Protein AF-A0A5J4TAZ5-F1 (afdb_monomer)

Foldseek 3Di:
DPLDADDPVNCVVVVCVVVVVVVVVVCVVRPDDPDDPPDPPPPPPCPPVNVVVVVVCCVVVDPDDDDDPDPPDD

pLDDT: mean 73.71, std 13.1, range [53.56, 95.56]

Mean predicted aligned error: 16.81 Å

Structure (mmCIF, N/CA/C/O backbone):
data_AF-A0A5J4TAZ5-F1
#
_entry.id   AF-A0A5J4TAZ5-F1
#
loop_
_atom_site.group_PDB
_atom_site.id
_atom_site.type_symbol
_atom_site.label_atom_id
_atom_site.label_alt_id
_atom_site.label_comp_id
_atom_site.label_asym_id
_atom_site.label_entity_id
_atom_site.label_seq_id
_atom_site.pdbx_PDB_ins_code
_atom_site.Cartn_x
_atom_site.Cartn_y
_atom_site.Cartn_z
_atom_site.occupancy
_atom_site.B_iso_or_equiv
_atom_site.auth_seq_id
_atom_site.auth_co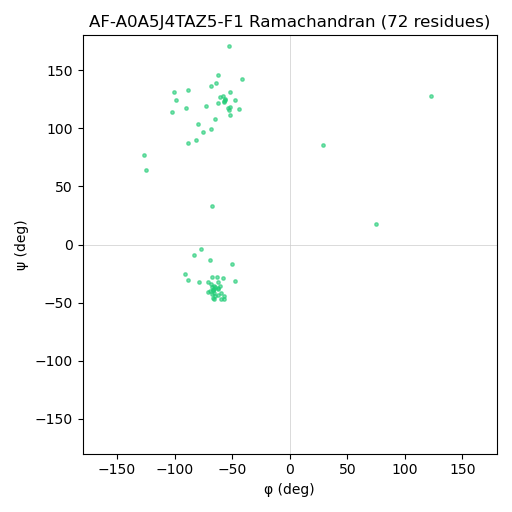mp_id
_atom_site.auth_asym_id
_atom_site.auth_atom_id
_atom_site.pdbx_PDB_model_num
ATOM 1 N N . MET A 1 1 ? 17.850 10.056 7.643 1.00 53.56 1 MET A N 1
ATOM 2 C CA . MET A 1 1 ? 16.538 9.485 8.009 1.00 53.56 1 MET A CA 1
ATOM 3 C C . MET A 1 1 ? 15.803 9.132 6.731 1.00 53.56 1 MET A C 1
ATOM 5 O O . MET A 1 1 ? 15.591 10.025 5.923 1.00 53.56 1 MET A O 1
ATOM 9 N N . SER A 1 2 ? 15.472 7.860 6.513 1.00 58.53 2 SER A N 1
ATOM 10 C CA . SER A 1 2 ? 14.493 7.484 5.492 1.00 58.53 2 SER A CA 1
ATOM 11 C C . SER A 1 2 ? 13.109 7.888 5.996 1.00 58.53 2 SER A C 1
ATOM 13 O O . SER A 1 2 ? 12.670 7.431 7.050 1.00 58.53 2 SER A O 1
ATOM 15 N N . ASN A 1 3 ? 12.426 8.771 5.274 1.00 62.47 3 ASN A N 1
ATOM 16 C CA . ASN A 1 3 ? 11.026 9.065 5.552 1.00 62.47 3 ASN A CA 1
ATOM 17 C C . ASN A 1 3 ? 10.207 7.879 5.031 1.00 62.47 3 ASN A C 1
ATOM 19 O O . ASN A 1 3 ? 9.963 7.769 3.831 1.00 62.47 3 ASN A O 1
ATOM 23 N N . VAL A 1 4 ? 9.859 6.944 5.916 1.00 69.69 4 VAL A N 1
ATOM 24 C CA . VAL A 1 4 ? 9.037 5.783 5.558 1.00 69.69 4 VAL A CA 1
ATOM 25 C C . VAL A 1 4 ? 7.583 6.236 5.504 1.00 69.69 4 VAL A C 1
ATOM 27 O O . VAL A 1 4 ? 6.957 6.456 6.537 1.00 69.69 4 VAL A O 1
ATOM 30 N N . TYR A 1 5 ? 7.068 6.411 4.288 1.00 81.44 5 TYR A N 1
ATOM 31 C CA . TYR A 1 5 ? 5.649 6.631 4.037 1.00 81.44 5 TYR A CA 1
ATOM 32 C C . TYR A 1 5 ? 4.943 5.288 3.865 1.00 81.44 5 TYR A C 1
ATOM 34 O O . TYR A 1 5 ? 5.417 4.432 3.117 1.00 81.44 5 TYR A O 1
ATOM 42 N N . ILE A 1 6 ? 3.807 5.122 4.538 1.00 84.75 6 ILE A N 1
ATOM 43 C CA . ILE A 1 6 ? 2.950 3.949 4.381 1.00 84.75 6 ILE A CA 1
ATOM 44 C C . ILE A 1 6 ? 1.813 4.316 3.426 1.00 84.75 6 ILE A C 1
ATOM 46 O O . ILE A 1 6 ? 1.101 5.298 3.640 1.00 84.75 6 ILE A O 1
ATOM 50 N N . ASP A 1 7 ? 1.671 3.537 2.355 1.00 85.62 7 ASP A N 1
ATOM 51 C CA . ASP A 1 7 ? 0.635 3.744 1.347 1.00 85.62 7 ASP A CA 1
ATOM 52 C C . ASP A 1 7 ? -0.762 3.447 1.919 1.00 85.62 7 ASP A C 1
ATOM 54 O O . ASP A 1 7 ? -0.972 2.443 2.598 1.00 85.62 7 ASP A O 1
ATOM 58 N N . GLU A 1 8 ? -1.739 4.303 1.617 1.00 86.88 8 G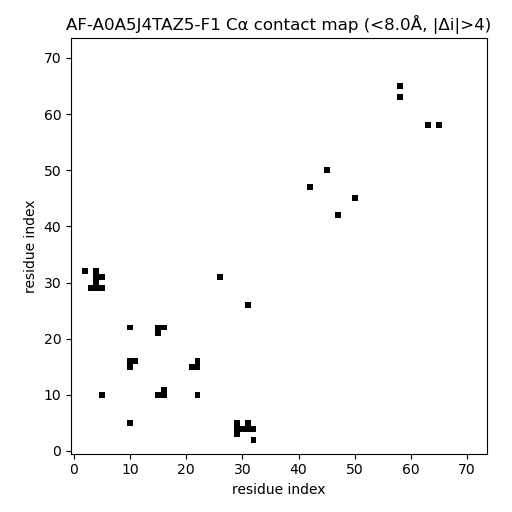LU A N 1
ATOM 59 C CA . GLU A 1 8 ? -3.129 4.143 2.072 1.00 86.88 8 GLU A CA 1
ATOM 60 C C . GLU A 1 8 ? -3.761 2.839 1.578 1.00 86.88 8 GLU A C 1
ATOM 62 O O . GLU A 1 8 ? -4.508 2.194 2.309 1.00 86.88 8 GLU A O 1
ATOM 67 N N . ARG A 1 9 ? -3.430 2.408 0.355 1.00 88.62 9 ARG A N 1
ATOM 68 C CA . ARG A 1 9 ? -3.928 1.149 -0.210 1.00 88.62 9 ARG A CA 1
ATOM 69 C C . ARG A 1 9 ? -3.361 -0.055 0.523 1.00 88.62 9 ARG A C 1
ATOM 71 O O . ARG A 1 9 ? -4.012 -1.090 0.562 1.00 88.62 9 ARG A O 1
ATOM 78 N N . LEU A 1 10 ? -2.165 0.071 1.100 1.00 89.00 10 LEU A N 1
ATOM 79 C CA . LEU A 1 10 ? -1.592 -0.980 1.934 1.00 89.00 10 LEU A CA 1
ATOM 80 C C . LEU A 1 10 ? -2.335 -1.081 3.269 1.00 89.00 10 LEU A C 1
ATOM 82 O O . LEU A 1 10 ? -2.606 -2.189 3.720 1.00 89.00 10 LEU A O 1
ATOM 86 N N . LEU A 1 11 ? -2.688 0.056 3.876 1.00 90.56 11 LEU A N 1
ATOM 87 C CA . LEU A 1 11 ? -3.492 0.077 5.101 1.00 90.56 11 LEU A CA 1
ATOM 88 C C . LEU A 1 11 ? -4.877 -0.543 4.861 1.00 90.56 11 LEU A C 1
ATOM 90 O O . LEU A 1 11 ? -5.328 -1.364 5.657 1.00 90.56 11 LEU A O 1
ATOM 94 N N . ASP A 1 12 ? -5.510 -0.205 3.737 1.00 89.38 12 ASP A N 1
ATOM 95 C CA . ASP A 1 12 ? -6.813 -0.749 3.349 1.00 89.38 12 ASP A CA 1
ATOM 96 C C . ASP A 1 12 ? -6.744 -2.254 3.035 1.00 89.38 12 ASP A C 1
ATOM 98 O O . ASP A 1 12 ? -7.518 -3.039 3.576 1.00 89.38 12 ASP A O 1
ATOM 102 N N . ALA A 1 13 ? -5.745 -2.697 2.261 1.00 92.12 13 ALA A N 1
ATOM 103 C CA . ALA A 1 13 ? -5.532 -4.116 1.962 1.00 92.12 13 ALA A CA 1
ATOM 104 C C . ALA A 1 13 ? -5.203 -4.957 3.208 1.00 92.12 13 ALA A C 1
ATOM 106 O O . ALA A 1 13 ? -5.496 -6.151 3.243 1.00 92.12 13 ALA A O 1
ATOM 107 N N . ALA A 1 14 ? -4.603 -4.345 4.233 1.00 91.06 14 ALA A N 1
ATOM 108 C CA . ALA A 1 14 ? -4.365 -4.975 5.527 1.00 91.06 14 ALA A CA 1
ATOM 109 C C . ALA A 1 14 ? -5.627 -5.053 6.410 1.00 91.06 14 ALA A C 1
ATOM 111 O O . ALA A 1 14 ? -5.559 -5.612 7.504 1.00 91.06 14 ALA A O 1
ATOM 112 N N . GLY A 1 15 ? -6.760 -4.494 5.970 1.00 93.00 15 GLY A N 1
ATOM 113 C CA . GLY A 1 15 ? -8.010 -4.470 6.730 1.00 93.00 15 GLY A CA 1
ATOM 114 C C . GLY A 1 15 ? -8.010 -3.466 7.883 1.00 93.00 15 GLY A C 1
ATOM 115 O O . GLY A 1 15 ? -8.847 -3.557 8.776 1.00 93.00 15 GLY A O 1
ATOM 116 N N . LEU A 1 16 ? -7.092 -2.490 7.897 1.00 92.75 16 LEU A N 1
ATOM 117 C CA . LEU A 1 16 ? -7.057 -1.477 8.962 1.00 92.75 16 LEU A CA 1
ATOM 118 C C . LEU A 1 16 ? -8.250 -0.518 8.910 1.00 92.75 16 LEU A C 1
ATOM 120 O O . LEU A 1 16 ? -8.513 0.171 9.893 1.00 92.75 16 LEU A O 1
ATOM 124 N N . SER A 1 17 ? -8.997 -0.517 7.807 1.00 86.50 17 SER A N 1
ATOM 125 C CA . SER A 1 17 ? -10.278 0.177 7.670 1.00 86.50 17 SER A CA 1
ATOM 126 C C . SER A 1 17 ? -11.307 -0.277 8.718 1.00 86.50 17 SER A C 1
ATOM 128 O O . SER A 1 17 ? -12.110 0.539 9.166 1.00 86.50 17 SER A O 1
ATOM 130 N N . ASP A 1 18 ? -11.224 -1.528 9.185 1.00 94.50 18 ASP A N 1
ATOM 131 C CA . ASP A 1 18 ? -12.090 -2.071 10.244 1.00 94.50 18 ASP A CA 1
ATOM 132 C C . ASP A 1 18 ? -11.594 -1.726 11.666 1.00 94.50 18 ASP A C 1
ATOM 134 O O . ASP A 1 18 ? -12.303 -1.949 12.648 1.00 94.50 18 ASP A O 1
ATOM 138 N N . PHE A 1 19 ? -10.387 -1.156 11.795 1.00 95.56 19 PHE A N 1
ATOM 139 C CA . PHE A 1 19 ? -9.730 -0.842 13.070 1.00 95.56 19 PHE A CA 1
ATOM 140 C C . PHE A 1 19 ? -9.289 0.633 13.131 1.00 95.56 19 PHE A C 1
ATOM 142 O O . PHE A 1 19 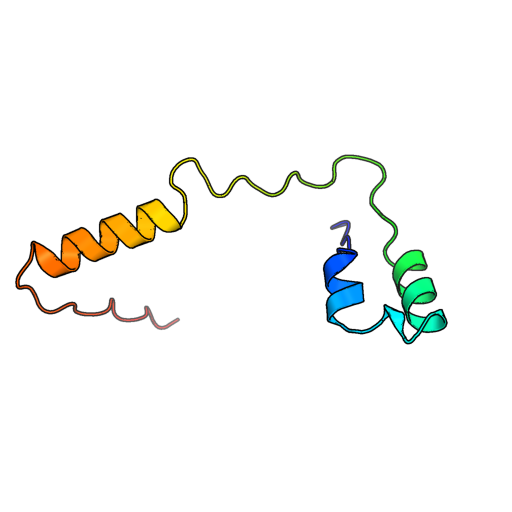? -8.097 0.944 13.000 1.00 95.56 19 PHE A O 1
ATOM 149 N N . PRO A 1 20 ? -10.229 1.567 13.373 1.00 90.44 20 PRO A N 1
ATOM 150 C CA . PRO A 1 20 ? -9.979 3.005 13.273 1.00 90.44 20 PRO A CA 1
ATOM 151 C C . PRO A 1 20 ? -8.919 3.522 14.256 1.00 90.44 20 PRO A C 1
ATOM 153 O O . PRO A 1 20 ? -8.169 4.442 13.914 1.00 90.44 20 PRO A O 1
ATOM 156 N N . GLU A 1 21 ? -8.790 2.929 15.450 1.00 94.69 21 GLU A N 1
ATOM 157 C CA . GLU A 1 21 ? -7.739 3.323 16.398 1.00 94.69 21 GLU A CA 1
ATOM 158 C C . GLU A 1 21 ? -6.338 2.968 15.885 1.00 94.69 21 GLU A C 1
ATOM 160 O O . GLU A 1 21 ? -5.425 3.792 15.962 1.00 94.69 21 GLU A O 1
ATOM 165 N N 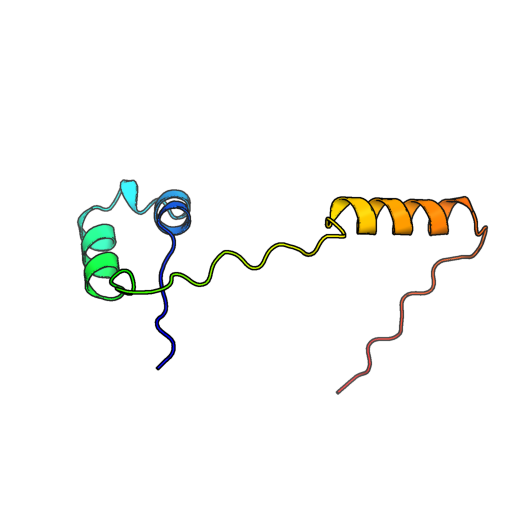. LEU A 1 22 ? -6.165 1.771 15.313 1.00 93.06 22 LEU A N 1
ATOM 166 C CA . LEU A 1 22 ? -4.879 1.337 14.757 1.00 93.06 22 LEU A CA 1
ATOM 167 C C . LEU A 1 22 ? -4.527 2.130 13.498 1.00 93.06 22 LEU A C 1
ATOM 169 O O . LEU A 1 22 ? -3.380 2.550 13.337 1.00 93.06 22 LEU A O 1
ATOM 173 N N . TYR A 1 23 ? -5.516 2.393 12.644 1.00 91.25 23 TYR A N 1
ATOM 174 C CA . TYR A 1 23 ? -5.351 3.235 11.463 1.00 91.25 23 TYR A CA 1
ATOM 175 C C . TYR A 1 23 ? -4.850 4.639 11.834 1.00 91.25 23 TYR A C 1
ATOM 177 O O . TYR A 1 23 ? -3.877 5.136 11.260 1.00 91.25 23 TYR A O 1
ATOM 185 N N . THR A 1 24 ? -5.465 5.253 12.849 1.00 92.06 24 THR A N 1
ATOM 186 C CA . THR A 1 24 ? -5.088 6.590 13.330 1.00 92.06 24 THR A CA 1
ATOM 187 C C . THR A 1 24 ? -3.688 6.589 13.939 1.00 92.06 24 THR A C 1
ATOM 189 O O . THR A 1 24 ? -2.853 7.416 13.574 1.00 92.06 24 THR A O 1
ATOM 192 N N . TYR A 1 25 ? -3.389 5.611 14.796 1.00 92.94 25 TYR A N 1
ATOM 193 C CA . TYR A 1 25 ? -2.080 5.476 15.431 1.00 92.94 25 TYR A CA 1
ATOM 194 C C . TYR A 1 25 ? -0.938 5.365 14.411 1.00 92.94 25 TYR A C 1
ATOM 196 O O . TYR A 1 25 ? 0.099 6.018 14.544 1.00 92.94 25 TYR A O 1
ATOM 204 N N . ILE A 1 26 ? -1.123 4.551 13.368 1.00 90.81 26 ILE A N 1
ATOM 205 C CA . ILE A 1 26 ? -0.114 4.367 12.320 1.00 90.81 26 ILE A CA 1
ATOM 206 C C . ILE A 1 26 ? 0.091 5.671 11.539 1.00 90.81 26 ILE A C 1
ATOM 208 O O . ILE A 1 26 ? 1.234 6.055 11.287 1.00 90.81 26 ILE A O 1
ATOM 212 N N . LYS A 1 27 ? -0.988 6.395 11.217 1.00 86.50 27 LYS A N 1
ATOM 213 C CA . LYS A 1 27 ? -0.908 7.690 10.523 1.00 86.50 27 LYS A CA 1
ATOM 214 C C . LYS A 1 27 ? -0.162 8.763 11.308 1.00 86.50 27 LYS A C 1
ATOM 216 O O . LYS A 1 27 ? 0.593 9.528 10.713 1.00 86.50 27 LYS A O 1
ATOM 221 N N . GLU A 1 28 ? -0.342 8.811 12.624 1.00 89.38 28 GLU A N 1
ATOM 222 C CA . GLU A 1 28 ? 0.382 9.749 13.489 1.00 89.38 28 GLU A CA 1
ATOM 223 C C . GLU A 1 28 ? 1.879 9.425 13.578 1.00 89.38 28 GLU A C 1
ATOM 225 O O . GLU A 1 28 ? 2.711 10.328 13.668 1.00 89.38 28 GLU A O 1
ATOM 230 N N . ARG A 1 29 ? 2.237 8.135 13.534 1.00 89.62 29 ARG A N 1
ATOM 231 C CA . ARG A 1 29 ? 3.631 7.668 13.607 1.00 89.62 29 ARG A CA 1
ATOM 232 C C . ARG A 1 29 ? 4.388 7.797 12.289 1.00 89.62 29 ARG A C 1
ATOM 234 O O . ARG A 1 29 ? 5.596 8.030 12.316 1.00 89.62 29 ARG A O 1
ATOM 241 N N . TYR A 1 30 ? 3.692 7.654 11.165 1.00 86.31 30 TYR A N 1
ATOM 242 C CA . TYR A 1 30 ? 4.259 7.696 9.817 1.00 86.31 30 TYR A CA 1
ATOM 243 C C . TYR A 1 30 ? 3.536 8.750 8.971 1.00 86.31 30 TYR A C 1
ATOM 245 O O . TYR A 1 30 ? 2.858 8.412 7.995 1.00 86.31 30 TYR A O 1
ATOM 253 N N . PRO A 1 31 ? 3.644 10.039 9.347 1.00 79.56 31 PRO A N 1
ATOM 254 C CA . PRO A 1 31 ? 2.984 11.102 8.617 1.00 79.56 31 PRO A CA 1
ATOM 255 C C . PRO A 1 31 ? 3.520 11.166 7.190 1.00 79.56 31 PRO A C 1
ATOM 257 O O . PRO A 1 31 ? 4.703 10.936 6.923 1.00 79.56 31 PRO A O 1
ATOM 260 N N . LYS A 1 32 ? 2.630 11.512 6.260 1.00 77.25 32 LYS A N 1
ATOM 261 C CA . LYS A 1 32 ? 2.997 11.701 4.861 1.00 77.25 32 LYS A CA 1
ATOM 262 C C . LYS A 1 32 ? 4.108 12.755 4.777 1.00 77.25 32 LYS A C 1
ATOM 264 O O . LYS A 1 32 ? 3.916 13.852 5.307 1.00 77.25 32 LYS A O 1
ATOM 269 N N . PRO A 1 33 ? 5.260 12.450 4.154 1.00 72.19 33 PRO A N 1
ATOM 270 C CA . PRO A 1 33 ? 6.337 13.419 4.046 1.00 72.19 33 PRO A CA 1
ATOM 271 C C . PRO A 1 33 ? 5.828 14.669 3.321 1.00 72.19 33 PRO A C 1
ATOM 273 O O . PRO A 1 33 ? 5.208 14.592 2.258 1.00 72.19 33 PRO A O 1
ATOM 276 N N . VAL A 1 34 ? 6.053 15.827 3.942 1.00 65.44 34 VAL A N 1
ATOM 277 C CA . VAL A 1 34 ? 5.705 17.133 3.379 1.00 65.44 34 VAL A CA 1
ATOM 278 C C . VAL A 1 34 ? 6.826 17.517 2.416 1.00 65.44 34 VAL A C 1
ATOM 280 O O . VAL A 1 34 ? 7.830 18.096 2.819 1.00 65.44 34 VAL A O 1
ATOM 283 N N . GLY A 1 35 ? 6.677 17.119 1.154 1.00 66.94 35 GLY A N 1
ATOM 284 C CA . GLY A 1 35 ? 7.680 17.313 0.104 1.00 66.94 35 GLY A CA 1
ATOM 285 C C . GLY A 1 35 ? 8.099 15.988 -0.521 1.00 66.94 35 GLY A C 1
ATOM 286 O O . GLY A 1 35 ? 8.406 15.045 0.202 1.00 66.94 35 GLY A O 1
ATOM 287 N N . GLU A 1 36 ? 8.024 15.950 -1.858 1.00 60.91 36 GLU A N 1
ATOM 288 C CA . GLU A 1 36 ? 8.334 14.828 -2.756 1.00 60.91 36 GLU A CA 1
ATOM 289 C C . GLU A 1 36 ? 8.106 13.449 -2.127 1.00 60.91 36 GLU A C 1
ATOM 291 O O . GLU A 1 36 ? 9.026 12.777 -1.660 1.00 60.91 36 GLU A O 1
ATOM 296 N N . LEU A 1 37 ? 6.855 12.971 -2.204 1.00 61.59 37 LEU A N 1
ATOM 297 C CA . LEU A 1 37 ? 6.685 11.535 -2.408 1.00 61.59 37 LEU A CA 1
ATOM 298 C C . LEU A 1 37 ? 7.632 11.165 -3.554 1.00 61.59 37 LEU A C 1
ATOM 300 O O . LEU A 1 37 ? 7.515 11.800 -4.610 1.00 61.59 37 LEU A O 1
ATOM 304 N N . PRO A 1 38 ? 8.559 10.205 -3.376 1.00 60.75 38 PRO A N 1
ATOM 305 C CA . PRO A 1 38 ? 9.315 9.698 -4.501 1.00 60.75 38 PRO A CA 1
ATOM 306 C C . PRO A 1 38 ? 8.269 9.302 -5.528 1.00 60.75 38 PRO A C 1
ATOM 308 O O . PRO A 1 38 ? 7.403 8.470 -5.235 1.00 60.75 38 PRO A O 1
ATOM 311 N N . GLN A 1 39 ? 8.270 9.983 -6.676 1.00 63.88 39 GLN A N 1
ATOM 312 C CA . GLN A 1 39 ? 7.374 9.601 -7.753 1.00 63.88 39 GLN A CA 1
ATOM 313 C C . GLN A 1 39 ? 7.614 8.110 -7.962 1.00 63.88 39 GLN A C 1
ATOM 315 O O . GLN A 1 39 ? 8.790 7.722 -7.976 1.00 63.88 39 GLN A O 1
ATOM 320 N N . PRO A 1 40 ? 6.556 7.276 -8.021 1.00 61.94 40 PRO A N 1
ATOM 321 C CA . PRO A 1 40 ? 6.722 5.863 -8.301 1.00 61.94 40 PRO A CA 1
ATOM 322 C C . PRO A 1 40 ? 7.706 5.773 -9.451 1.00 61.94 40 PRO A C 1
ATOM 324 O O . PRO A 1 40 ? 7.454 6.386 -10.491 1.00 61.94 40 PRO A O 1
ATOM 327 N N . VAL A 1 41 ? 8.869 5.157 -9.203 1.00 59.19 41 VAL A N 1
ATOM 328 C CA . VAL A 1 41 ? 9.913 5.072 -10.222 1.00 59.19 41 VAL A CA 1
ATOM 329 C C . VAL A 1 41 ? 9.196 4.508 -11.435 1.00 59.19 41 VAL A C 1
ATOM 331 O O . VAL A 1 41 ? 8.604 3.429 -11.299 1.00 59.19 41 VAL A O 1
ATOM 334 N N . PRO A 1 42 ? 9.137 5.242 -12.561 1.00 61.12 42 PRO A N 1
ATOM 335 C CA . PRO A 1 42 ? 8.526 4.702 -13.751 1.00 61.12 42 PRO A CA 1
ATOM 3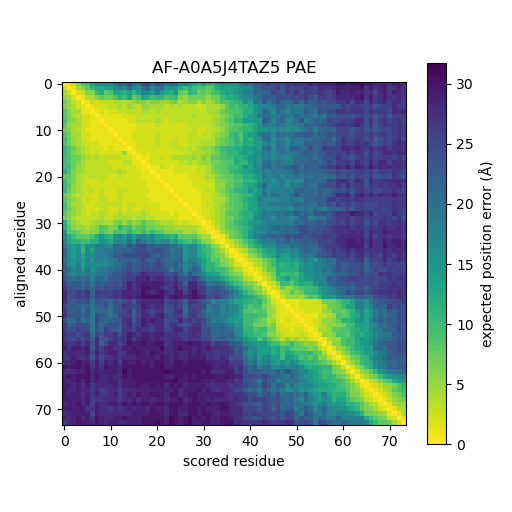36 C C . PRO A 1 42 ? 9.239 3.380 -13.974 1.00 61.12 42 PRO A C 1
ATOM 338 O O . PRO A 1 42 ? 10.465 3.356 -14.098 1.00 61.12 42 PRO A O 1
ATOM 341 N N . ILE A 1 43 ? 8.499 2.271 -13.913 1.00 60.53 43 ILE A N 1
ATOM 342 C CA . ILE A 1 43 ? 8.998 1.009 -14.448 1.00 60.53 43 ILE A CA 1
ATOM 343 C C . ILE A 1 43 ? 9.409 1.411 -15.859 1.00 60.53 43 ILE A C 1
ATOM 345 O O . ILE A 1 43 ? 8.542 1.897 -16.584 1.00 60.53 43 ILE A O 1
ATOM 349 N N . GLY A 1 44 ? 10.720 1.411 -16.131 1.00 65.06 44 GLY A N 1
ATOM 350 C CA . GLY A 1 44 ? 11.299 2.183 -17.232 1.00 65.06 44 GLY A CA 1
ATOM 351 C C . GLY A 1 44 ? 10.612 1.913 -18.570 1.00 65.06 44 GLY A C 1
ATOM 352 O O . GLY A 1 44 ? 9.835 0.972 -18.696 1.00 65.06 44 GLY A O 1
ATOM 353 N N . ASP A 1 45 ? 10.934 2.701 -19.596 1.00 58.28 45 ASP A N 1
ATOM 354 C CA . ASP A 1 45 ? 10.274 2.672 -20.919 1.00 58.28 45 ASP A CA 1
ATOM 355 C C . ASP A 1 45 ? 10.149 1.274 -21.565 1.00 58.28 45 ASP A C 1
ATOM 357 O O . ASP A 1 45 ? 9.328 1.052 -22.455 1.00 58.28 45 ASP A O 1
ATOM 361 N N . GLN A 1 46 ? 10.905 0.290 -21.082 1.00 59.44 46 GLN A N 1
ATOM 362 C CA . GLN A 1 46 ? 10.605 -1.124 -21.257 1.00 59.44 46 GLN A CA 1
ATOM 363 C C . GLN A 1 46 ? 9.708 -1.639 -20.131 1.00 59.44 46 GLN A C 1
ATOM 365 O O . GLN A 1 46 ? 10.170 -2.180 -19.126 1.00 59.44 46 GLN A O 1
ATOM 370 N N . THR A 1 47 ? 8.398 -1.494 -20.341 1.00 76.06 47 THR A N 1
ATOM 371 C CA . THR A 1 47 ? 7.369 -2.118 -19.505 1.00 76.06 47 THR A CA 1
ATOM 372 C C . THR A 1 47 ? 7.759 -3.559 -19.159 1.00 76.06 47 THR A C 1
ATOM 374 O O . THR A 1 47 ? 8.276 -4.293 -20.004 1.00 76.06 47 THR A O 1
ATOM 377 N N . LEU A 1 48 ? 7.457 -4.003 -17.937 1.00 74.88 48 LEU A N 1
ATOM 378 C CA . LEU A 1 48 ? 7.581 -5.415 -17.547 1.00 74.88 48 LEU A CA 1
ATOM 379 C C . LEU A 1 48 ? 6.950 -6.348 -18.603 1.00 74.88 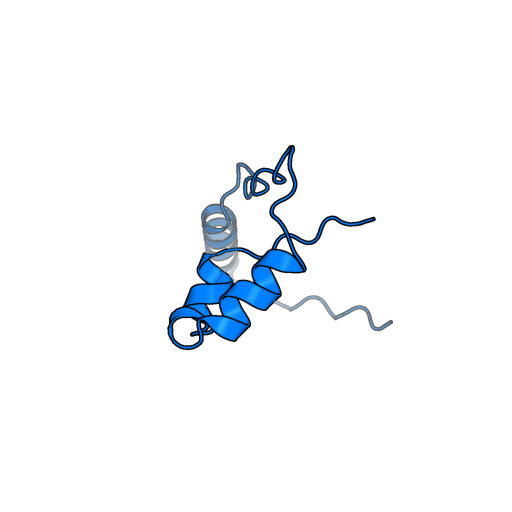48 LEU A C 1
ATOM 381 O O . LEU A 1 48 ? 7.447 -7.435 -18.868 1.00 74.88 48 LEU A O 1
ATOM 385 N N . GLN A 1 49 ? 5.901 -5.878 -19.281 1.00 74.56 49 GLN A N 1
ATOM 386 C CA . GLN A 1 49 ? 5.260 -6.573 -20.395 1.00 74.56 49 GLN A CA 1
ATOM 387 C C . GLN A 1 49 ? 6.160 -6.718 -21.634 1.00 74.56 49 GLN A C 1
ATOM 389 O O . GLN A 1 49 ? 6.135 -7.762 -22.280 1.00 74.56 49 GLN A O 1
ATOM 394 N N . GLN A 1 50 ? 6.964 -5.709 -21.976 1.00 73.69 50 GLN A N 1
ATOM 395 C CA . GLN A 1 50 ? 7.952 -5.797 -23.052 1.00 73.69 50 GLN A CA 1
ATOM 396 C C . GLN A 1 50 ? 9.078 -6.774 -22.694 1.00 73.69 50 GLN A C 1
ATOM 398 O O . GLN A 1 50 ? 9.529 -7.513 -23.564 1.00 73.69 50 GLN A O 1
ATOM 403 N N . GLN A 1 51 ? 9.500 -6.825 -21.426 1.00 68.81 51 GLN A N 1
ATOM 404 C CA . GLN A 1 51 ? 10.465 -7.829 -20.962 1.00 68.81 51 GLN A CA 1
ATOM 405 C C . GLN A 1 51 ? 9.895 -9.250 -21.051 1.00 68.81 51 GLN A C 1
ATOM 407 O O . GLN A 1 51 ? 10.564 -10.134 -21.578 1.00 68.81 51 GLN A O 1
ATOM 412 N N . VAL A 1 52 ? 8.645 -9.461 -20.623 1.00 71.75 52 VAL A N 1
ATOM 413 C CA . VAL A 1 52 ? 7.957 -10.757 -20.763 1.00 71.75 52 VAL A CA 1
ATOM 414 C C . VAL A 1 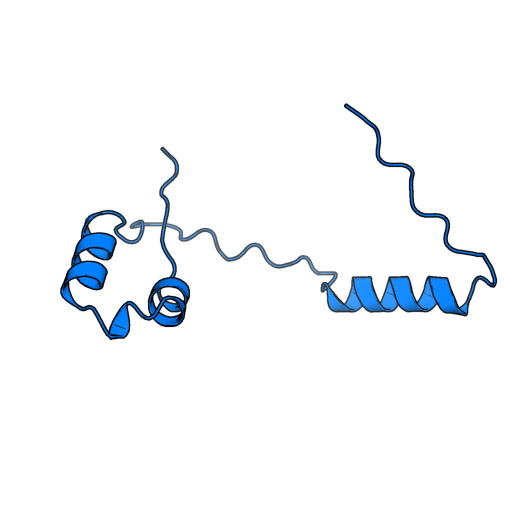52 ? 7.846 -11.159 -22.237 1.00 71.75 52 VAL A C 1
ATOM 416 O O . VAL A 1 52 ? 8.258 -12.257 -22.594 1.00 71.75 52 VAL A O 1
ATOM 419 N N . LYS A 1 53 ? 7.417 -10.246 -23.120 1.00 74.94 53 LYS A N 1
ATOM 420 C CA . LYS A 1 53 ? 7.362 -10.505 -24.570 1.00 74.94 53 LYS A CA 1
ATOM 421 C C . LYS A 1 53 ? 8.721 -10.852 -25.173 1.00 74.94 53 LYS A C 1
ATOM 423 O O . LYS A 1 53 ? 8.800 -11.742 -26.011 1.00 74.94 53 LYS A O 1
ATOM 428 N N . ASN A 1 54 ? 9.7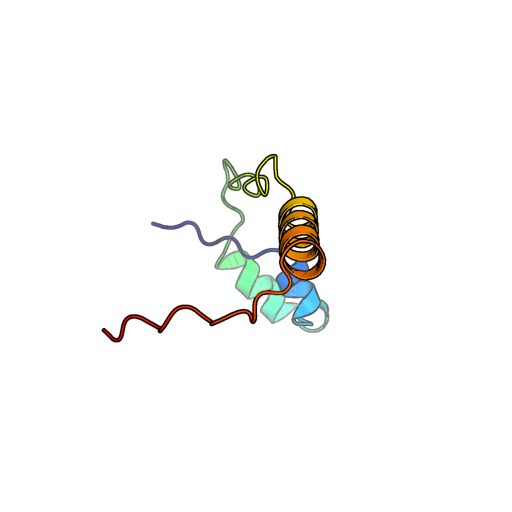86 -10.156 -24.781 1.00 70.31 54 ASN A N 1
ATOM 429 C CA . ASN A 1 54 ? 11.126 -10.453 -25.284 1.00 70.31 54 ASN A CA 1
ATOM 430 C C . ASN A 1 54 ? 11.607 -11.839 -24.812 1.00 70.31 54 ASN A C 1
ATOM 432 O O . ASN A 1 54 ? 12.246 -12.546 -25.587 1.00 70.31 54 ASN A O 1
ATOM 436 N N . ASN A 1 55 ? 11.258 -12.254 -23.589 1.00 69.12 55 ASN A N 1
ATOM 437 C CA . ASN A 1 55 ? 11.554 -13.599 -23.090 1.00 69.12 55 ASN A CA 1
ATOM 438 C C . ASN A 1 55 ? 10.766 -14.680 -23.851 1.00 69.12 55 ASN A C 1
ATOM 440 O O . ASN A 1 55 ? 11.339 -15.711 -24.196 1.00 69.12 55 ASN A O 1
ATOM 444 N N . ASP A 1 56 ? 9.497 -14.427 -24.189 1.00 64.31 56 ASP A N 1
ATOM 445 C CA . ASP A 1 56 ? 8.686 -15.350 -24.999 1.00 64.31 56 ASP A CA 1
ATOM 446 C C . ASP A 1 56 ? 9.282 -15.557 -26.404 1.00 64.31 56 ASP A C 1
ATOM 448 O O . ASP A 1 56 ? 9.286 -16.672 -26.929 1.00 64.31 56 ASP A O 1
ATOM 452 N N . VAL A 1 57 ? 9.837 -14.496 -27.006 1.00 60.91 57 VAL A N 1
ATOM 453 C CA . VAL A 1 57 ? 10.500 -14.559 -28.323 1.00 60.91 57 VAL A CA 1
ATOM 454 C C . VAL A 1 57 ? 11.764 -15.424 -28.282 1.00 60.91 57 VAL A C 1
ATOM 456 O O . VAL A 1 57 ? 12.022 -16.156 -29.236 1.00 60.91 57 VAL A O 1
ATOM 459 N N . ILE A 1 58 ? 12.524 -15.399 -27.184 1.00 60.16 58 ILE A N 1
ATOM 460 C CA . ILE A 1 58 ? 13.720 -16.242 -27.016 1.00 60.16 58 ILE A CA 1
ATOM 461 C C . ILE A 1 58 ? 13.336 -17.727 -26.925 1.00 60.16 58 ILE A C 1
ATOM 463 O O . ILE A 1 58 ? 14.000 -18.560 -27.538 1.00 60.16 58 ILE A O 1
ATOM 467 N N . ILE A 1 59 ? 12.238 -18.055 -26.235 1.00 59.69 59 ILE A N 1
ATOM 468 C CA . ILE A 1 59 ? 11.798 -19.446 -26.025 1.00 59.69 59 ILE A CA 1
ATOM 469 C C . ILE A 1 59 ? 11.260 -20.092 -27.314 1.00 59.69 59 ILE A C 1
ATOM 471 O O . ILE A 1 59 ? 11.437 -21.290 -27.511 1.00 59.69 59 ILE A O 1
ATOM 475 N N . TYR A 1 60 ? 10.629 -19.325 -28.210 1.00 58.38 60 TYR A N 1
ATOM 476 C CA . TYR A 1 60 ? 10.104 -19.868 -29.473 1.00 58.38 60 TYR A CA 1
ATOM 477 C C . TYR A 1 60 ? 11.090 -19.817 -30.650 1.00 58.38 60 TYR A C 1
ATOM 479 O O . TYR A 1 60 ? 10.948 -20.608 -31.582 1.00 58.38 60 TYR A O 1
ATOM 487 N N . ALA A 1 61 ? 12.060 -18.895 -30.650 1.00 60.28 61 ALA A N 1
ATOM 488 C CA . ALA A 1 61 ? 13.016 -18.749 -31.754 1.00 60.28 61 ALA A CA 1
ATOM 489 C C . ALA A 1 61 ? 14.267 -19.632 -31.604 1.00 60.28 61 ALA A C 1
ATOM 491 O O . ALA A 1 61 ? 14.826 -20.069 -32.611 1.00 60.28 61 ALA A O 1
ATOM 492 N N . SER A 1 62 ? 14.694 -19.918 -30.371 1.00 60.12 62 SER A N 1
ATOM 493 C CA . SER A 1 62 ? 15.786 -20.849 -30.089 1.00 60.12 62 SER A CA 1
ATOM 494 C C . SER A 1 62 ? 15.197 -22.171 -29.616 1.00 60.12 62 SER A C 1
ATOM 496 O O . SER A 1 62 ? 14.659 -22.251 -28.519 1.00 60.12 62 SER A O 1
ATOM 498 N N . ASN A 1 63 ? 15.362 -23.243 -30.391 1.00 56.72 63 ASN A N 1
ATOM 499 C CA . ASN A 1 63 ? 15.127 -24.624 -29.938 1.00 56.72 63 ASN A CA 1
ATOM 500 C C . ASN A 1 63 ? 16.165 -25.071 -28.874 1.00 56.72 63 ASN A C 1
ATOM 502 O O . ASN A 1 63 ? 16.587 -26.226 -28.859 1.00 56.72 63 ASN A O 1
ATOM 506 N N . GLU A 1 64 ? 16.639 -24.155 -28.030 1.00 63.59 64 GLU A N 1
ATOM 507 C CA . GLU A 1 64 ? 17.652 -24.393 -27.011 1.00 63.59 64 GLU A CA 1
ATOM 508 C C . GLU A 1 64 ? 16.978 -24.549 -25.648 1.00 63.59 64 GLU A C 1
ATOM 510 O O . GLU A 1 64 ? 16.129 -23.756 -25.241 1.00 63.59 64 GLU A O 1
ATOM 515 N N . VAL A 1 65 ? 17.360 -25.612 -24.943 1.00 58.72 65 VAL A N 1
ATOM 516 C CA . VAL A 1 65 ? 16.923 -25.885 -23.575 1.00 58.72 65 VAL A CA 1
ATOM 517 C C . VAL A 1 65 ? 17.415 -24.746 -22.682 1.00 58.72 65 VAL A C 1
ATOM 519 O O . VAL A 1 65 ? 18.612 -24.481 -22.613 1.00 58.72 65 VAL A O 1
ATOM 522 N N . PHE A 1 66 ? 16.492 -24.063 -22.004 1.00 64.81 66 PHE A N 1
ATOM 523 C CA . PHE A 1 66 ? 16.833 -23.014 -21.047 1.00 64.81 66 PHE A CA 1
ATOM 524 C C . PHE A 1 66 ? 17.589 -23.620 -19.856 1.00 64.81 66 PHE A C 1
ATOM 526 O O . PHE A 1 66 ? 16.989 -24.307 -19.026 1.00 64.81 66 PHE A O 1
ATOM 533 N N . GLU A 1 67 ? 18.893 -23.358 -19.753 1.00 62.22 67 GLU A N 1
ATOM 534 C CA . GLU A 1 67 ? 19.664 -23.665 -18.548 1.00 62.22 67 GLU A CA 1
ATOM 535 C C . GLU A 1 67 ? 19.629 -22.465 -17.590 1.00 62.22 67 GLU A C 1
ATOM 537 O O . GLU A 1 67 ? 20.107 -21.380 -17.942 1.00 62.22 67 GLU A O 1
ATOM 542 N N . PRO A 1 68 ? 19.057 -22.609 -16.379 1.00 66.31 68 PRO A N 1
ATOM 543 C CA . PRO A 1 68 ? 19.027 -21.517 -15.423 1.00 66.31 68 PRO A CA 1
ATOM 544 C C . PRO A 1 68 ? 20.457 -21.157 -14.991 1.00 66.31 68 PRO A C 1
ATOM 546 O O . PRO A 1 68 ? 21.269 -22.050 -14.733 1.00 66.31 68 PRO A O 1
ATOM 549 N N . PRO A 1 69 ? 20.783 -19.859 -14.861 1.00 72.62 69 PRO A N 1
ATOM 550 C CA . PRO A 1 69 ? 22.090 -19.444 -14.379 1.00 72.62 69 PRO A CA 1
ATOM 551 C C . PRO A 1 69 ? 22.310 -19.980 -12.962 1.00 72.62 69 PRO A C 1
ATOM 553 O O . PRO A 1 69 ? 21.482 -19.769 -12.073 1.00 72.62 69 PRO A O 1
ATOM 556 N N . VAL A 1 70 ? 23.433 -20.674 -12.757 1.00 66.62 70 VAL A N 1
ATOM 557 C CA . VAL A 1 70 ? 23.806 -21.223 -11.449 1.00 66.62 70 VAL A CA 1
ATOM 558 C C . VAL A 1 70 ? 23.863 -20.069 -10.442 1.00 66.62 70 VAL A C 1
ATOM 560 O O . VAL A 1 70 ? 24.619 -19.115 -10.662 1.00 66.62 70 VAL A O 1
ATOM 563 N N . PRO A 1 71 ? 23.087 -20.120 -9.342 1.00 66.12 71 PRO A N 1
ATOM 564 C CA . PRO A 1 71 ? 23.167 -19.112 -8.301 1.00 66.12 71 PRO A CA 1
ATOM 565 C C . PRO A 1 71 ? 24.601 -19.041 -7.791 1.00 66.12 71 PRO A C 1
ATOM 567 O O . PRO A 1 71 ? 25.178 -20.048 -7.374 1.00 66.12 71 PRO A O 1
ATOM 570 N N . LYS A 1 72 ? 25.195 -17.849 -7.838 1.00 62.12 72 LYS A N 1
ATOM 571 C CA . LYS A 1 72 ? 26.516 -17.618 -7.265 1.00 62.12 72 LYS A CA 1
ATOM 572 C C . 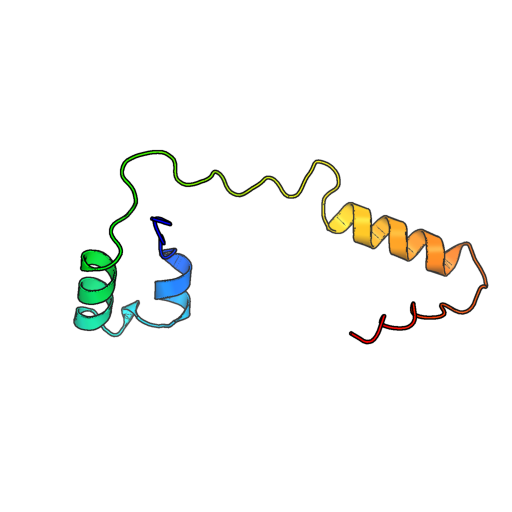LYS A 1 72 ? 26.369 -17.731 -5.750 1.00 62.12 72 LYS A C 1
ATOM 574 O O . LYS A 1 72 ? 25.861 -16.811 -5.116 1.00 62.12 72 LYS A O 1
ATOM 579 N N . ALA A 1 73 ? 26.730 -18.892 -5.206 1.00 63.69 73 ALA A N 1
ATOM 580 C CA . ALA A 1 73 ? 26.784 -19.107 -3.770 1.00 63.69 73 ALA A CA 1
ATOM 581 C C . ALA A 1 73 ? 27.739 -18.071 -3.159 1.00 63.69 73 ALA A C 1
ATOM 583 O O . ALA A 1 73 ? 28.890 -17.960 -3.593 1.00 63.69 73 ALA A O 1
ATOM 584 N N . ILE A 1 74 ? 27.222 -17.295 -2.209 1.00 56.06 74 ILE A N 1
ATOM 585 C CA . ILE A 1 74 ? 27.985 -16.422 -1.315 1.00 56.06 74 ILE A CA 1
ATOM 586 C C . ILE A 1 74 ? 27.870 -17.008 0.083 1.00 56.06 74 ILE A C 1
ATOM 588 O O . ILE A 1 74 ? 26.729 -17.380 0.445 1.00 56.06 74 ILE A O 1
#

Organism: NCBI:txid222440

Radius of gyration: 21.03 Å; Cα contacts (8 Å, |Δi|>4): 21; chains: 1; bounding box: 40×43×48 Å

Secondary structure (DSSP, 8-state):
----PPPHHHHHHTTGGG-HHHHHHHHHHSPPPSS---------SS-HHHHHHHHHHHHHH-----PPPPP---

Solvent-accessible surface area (backbone atoms only — not comparable to full-atom values): 4946 Å² total; per-residue (Å²): 133,85,84,66,63,73,56,68,67,56,43,48,76,69,51,33,77,84,36,63,67,62,44,50,53,50,45,73,74,35,53,74,65,92,64,76,70,77,69,77,74,70,75,49,98,67,39,71,66,54,54,52,52,55,53,53,51,51,63,74,72,39,99,62,83,87,74,78,80,77,78,82,85,126

Sequence (74 aa):
MSNVYIDERLLDAAGLSDFPELYTYIKERYPKPVGELPQPVPIGDQTLQQQVKNNDVIIYASNEVFEPPVPKAI